Protein AF-A0A943WYJ2-F1 (afdb_monomer_lite)

Structure (mmCIF, N/CA/C/O backbone):
data_AF-A0A943WYJ2-F1
#
_entry.id   AF-A0A943WYJ2-F1
#
loop_
_atom_site.group_PDB
_atom_site.id
_atom_site.type_symbol
_atom_site.label_atom_id
_atom_site.label_alt_id
_atom_site.label_comp_id
_atom_site.label_asym_id
_atom_site.label_entity_id
_atom_site.label_seq_id
_atom_site.pdbx_PDB_ins_code
_atom_site.Cartn_x
_atom_site.Cartn_y
_atom_site.Cartn_z
_atom_site.occupancy
_atom_site.B_iso_or_equiv
_atom_site.auth_seq_id
_atom_site.auth_comp_id
_atom_site.auth_asym_id
_atom_site.auth_atom_id
_atom_site.pdbx_PDB_model_num
ATOM 1 N N . MET A 1 1 ? -5.911 17.038 9.824 1.00 40.72 1 MET A N 1
ATOM 2 C CA . MET A 1 1 ? -5.562 15.975 10.791 1.00 40.72 1 MET A CA 1
ATOM 3 C C . MET A 1 1 ? -5.492 14.666 10.031 1.00 40.72 1 MET A C 1
ATOM 5 O O . MET A 1 1 ? -6.515 14.237 9.517 1.00 40.72 1 MET A O 1
ATOM 9 N N . VAL A 1 2 ? -4.300 14.079 9.895 1.00 44.25 2 VAL A N 1
ATOM 10 C CA . VAL A 1 2 ? -4.160 12.683 9.454 1.00 44.25 2 VAL A CA 1
ATOM 11 C C . VAL A 1 2 ? -4.884 11.849 10.513 1.00 44.25 2 VAL A C 1
ATOM 13 O O . VAL A 1 2 ? -4.557 11.948 11.694 1.00 44.25 2 VAL A O 1
ATOM 16 N N . SER A 1 3 ? -5.961 11.172 10.121 1.00 51.03 3 SER A N 1
ATOM 17 C CA . SER A 1 3 ? -6.787 10.337 10.998 1.00 51.03 3 SER A CA 1
ATOM 18 C C . SER A 1 3 ? -5.890 9.410 11.816 1.00 51.03 3 SER A C 1
ATOM 20 O O . SER A 1 3 ? -5.075 8.698 11.230 1.00 51.03 3 SER A O 1
ATOM 22 N N . LYS A 1 4 ? -6.048 9.420 13.144 1.00 57.00 4 LYS A N 1
ATOM 23 C CA . LYS A 1 4 ? -5.250 8.668 14.134 1.00 57.00 4 LYS A CA 1
ATOM 24 C C . LYS A 1 4 ?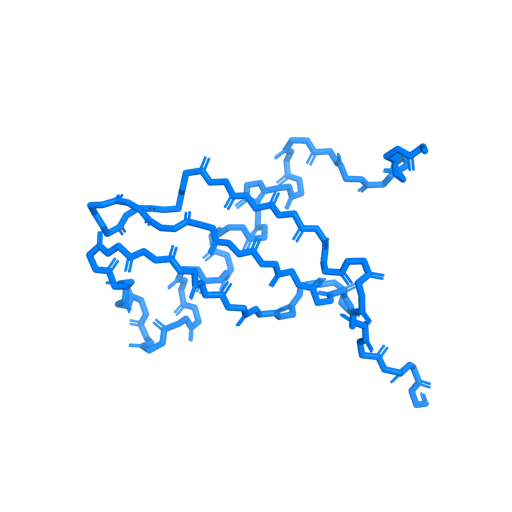 -5.183 7.144 13.903 1.00 57.00 4 LYS A C 1
ATOM 26 O O . LYS A 1 4 ? -4.442 6.473 14.607 1.00 57.00 4 LYS A O 1
ATOM 31 N N . ASP A 1 5 ? -5.900 6.623 12.910 1.00 72.00 5 ASP A N 1
ATOM 32 C CA . ASP A 1 5 ? -6.064 5.197 12.631 1.00 72.00 5 ASP A CA 1
ATOM 33 C C . ASP A 1 5 ? -5.144 4.633 11.534 1.00 72.00 5 ASP A C 1
ATOM 35 O O . ASP A 1 5 ? -5.160 3.426 11.308 1.00 72.00 5 ASP A O 1
ATOM 39 N N . TRP A 1 6 ? -4.348 5.455 10.839 1.00 78.75 6 TRP A N 1
ATOM 40 C CA . TRP A 1 6 ? -3.386 4.977 9.830 1.00 78.75 6 TRP A CA 1
ATOM 41 C C . TRP A 1 6 ? -1.973 4.899 10.412 1.00 78.75 6 TRP A C 1
ATOM 43 O O . TRP A 1 6 ? -1.185 5.838 10.309 1.00 78.75 6 TRP A O 1
ATOM 53 N N . THR A 1 7 ? -1.661 3.767 11.044 1.00 85.75 7 THR A N 1
ATOM 54 C CA . THR A 1 7 ? -0.305 3.436 11.503 1.00 85.75 7 THR A CA 1
ATOM 55 C C . THR A 1 7 ? 0.570 2.967 10.339 1.00 85.75 7 THR A C 1
ATOM 57 O O . THR A 1 7 ? 0.059 2.500 9.319 1.00 85.75 7 THR A O 1
ATOM 60 N N . THR A 1 8 ? 1.896 3.022 10.501 1.00 86.62 8 THR A N 1
ATOM 61 C CA . THR A 1 8 ? 2.852 2.475 9.520 1.00 86.62 8 THR A CA 1
ATOM 62 C C . THR A 1 8 ? 2.551 1.013 9.176 1.00 86.62 8 THR A C 1
ATOM 64 O O . THR A 1 8 ? 2.602 0.628 8.014 1.00 86.62 8 THR A O 1
ATOM 67 N N . GLU A 1 9 ? 2.157 0.204 10.160 1.00 89.00 9 GLU A N 1
ATOM 68 C CA . GLU A 1 9 ? 1.772 -1.195 9.942 1.00 89.00 9 GLU A CA 1
ATOM 69 C C . GLU A 1 9 ? 0.537 -1.324 9.045 1.00 89.00 9 GLU A C 1
ATOM 71 O O . GLU A 1 9 ? 0.535 -2.125 8.113 1.00 89.00 9 GLU A O 1
ATOM 76 N N . LYS A 1 10 ? -0.498 -0.499 9.265 1.00 87.88 10 LYS A N 1
ATOM 77 C CA . LYS A 1 10 ? -1.686 -0.478 8.398 1.00 87.88 10 LYS A CA 1
ATOM 78 C C . LYS A 1 10 ? -1.359 -0.011 6.984 1.00 87.88 10 LYS A C 1
ATOM 80 O O . LYS A 1 10 ? -1.903 -0.563 6.034 1.00 87.88 10 LYS A O 1
ATOM 85 N N . VAL A 1 11 ? -0.466 0.967 6.835 1.00 88.81 11 VAL A N 1
ATOM 86 C CA . VAL A 1 11 ? 0.039 1.434 5.532 1.00 88.81 11 VAL A CA 1
ATOM 87 C C . VAL A 1 11 ? 0.712 0.279 4.783 1.00 88.81 11 VAL A C 1
ATOM 89 O O . VAL A 1 11 ? 0.365 0.017 3.633 1.00 88.81 11 VAL A O 1
ATOM 92 N N . ILE A 1 12 ? 1.608 -0.461 5.442 1.00 90.88 12 ILE A N 1
ATOM 93 C CA . ILE A 1 12 ? 2.300 -1.617 4.850 1.00 90.88 12 ILE A CA 1
ATOM 94 C C . ILE A 1 12 ? 1.306 -2.732 4.500 1.00 90.88 12 ILE A C 1
ATOM 96 O O . ILE A 1 12 ? 1.336 -3.262 3.390 1.00 90.88 12 ILE A O 1
ATOM 100 N N . ALA A 1 13 ? 0.391 -3.070 5.411 1.00 92.25 13 ALA A N 1
ATOM 101 C CA . ALA A 1 13 ? -0.620 -4.097 5.176 1.00 92.25 13 ALA A CA 1
ATOM 102 C C . ALA A 1 13 ? -1.543 -3.739 4.000 1.00 92.25 13 ALA A C 1
ATOM 104 O O . ALA A 1 13 ? -1.814 -4.585 3.147 1.00 92.25 13 ALA A O 1
ATOM 105 N N . ALA A 1 14 ? -1.966 -2.476 3.906 1.00 92.12 14 ALA A N 1
ATOM 106 C CA . ALA A 1 14 ? -2.755 -1.977 2.789 1.00 92.12 14 ALA A CA 1
ATOM 107 C C . ALA A 1 14 ? -1.975 -2.030 1.467 1.00 92.12 14 ALA A C 1
ATOM 109 O O . ALA A 1 14 ? -2.538 -2.445 0.456 1.00 92.12 14 ALA A O 1
ATOM 110 N N . ALA A 1 15 ? -0.688 -1.668 1.466 1.00 92.06 15 ALA A N 1
ATOM 111 C CA . ALA A 1 15 ? 0.163 -1.770 0.282 1.00 92.06 15 ALA A CA 1
ATOM 112 C C . ALA A 1 15 ? 0.297 -3.226 -0.189 1.00 92.06 15 ALA A C 1
ATOM 114 O O . ALA A 1 15 ? 0.037 -3.509 -1.356 1.00 92.06 15 ALA A O 1
ATOM 115 N N . ASN A 1 16 ? 0.597 -4.160 0.716 1.00 92.69 16 ASN A N 1
ATOM 116 C CA . ASN A 1 16 ? 0.696 -5.588 0.396 1.00 92.69 16 ASN A CA 1
ATOM 117 C C . ASN A 1 16 ? -0.627 -6.155 -0.134 1.00 92.69 16 ASN A C 1
ATOM 119 O O . ASN A 1 16 ? -0.633 -6.898 -1.112 1.00 92.69 16 ASN A O 1
ATOM 123 N N . HIS A 1 17 ? -1.751 -5.773 0.480 1.00 92.88 17 HIS A N 1
ATOM 124 C CA . HIS A 1 17 ? -3.084 -6.165 0.027 1.00 92.88 17 HIS A CA 1
ATOM 125 C C . HIS A 1 17 ? -3.405 -5.624 -1.372 1.00 92.88 17 HIS A C 1
ATOM 127 O O . HIS A 1 17 ? -3.957 -6.338 -2.207 1.00 92.88 17 HIS A O 1
ATOM 133 N N . LEU A 1 18 ? -3.066 -4.361 -1.651 1.00 92.00 18 LEU A N 1
ATOM 134 C CA . LEU A 1 18 ? -3.253 -3.776 -2.979 1.00 92.00 18 LEU A CA 1
ATOM 135 C C . LEU A 1 18 ? -2.350 -4.444 -4.013 1.00 92.00 18 LEU A C 1
ATOM 137 O O . LEU A 1 18 ? -2.819 -4.744 -5.108 1.00 92.00 18 LEU A O 1
ATOM 141 N N . ALA A 1 19 ? -1.086 -4.686 -3.671 1.00 91.31 19 ALA A N 1
ATOM 142 C CA . ALA A 1 19 ? -0.129 -5.332 -4.554 1.00 91.31 19 ALA A CA 1
ATOM 143 C C . ALA A 1 19 ? -0.599 -6.734 -4.952 1.00 91.31 19 ALA A C 1
ATOM 145 O O . ALA A 1 19 ? -0.630 -7.034 -6.141 1.00 91.31 19 ALA A O 1
ATOM 146 N N . SER A 1 20 ? -1.049 -7.555 -3.997 1.00 90.44 20 SER A N 1
ATOM 147 C CA . SER A 1 20 ? -1.526 -8.914 -4.281 1.00 90.44 20 SER A CA 1
ATOM 148 C C . SER A 1 20 ? -2.832 -8.944 -5.082 1.00 90.44 20 SER A C 1
ATOM 150 O O . SER A 1 20 ? -3.004 -9.804 -5.947 1.00 90.44 20 SER A O 1
ATOM 152 N N . ASN A 1 21 ? -3.736 -7.989 -4.846 1.00 86.81 21 ASN A N 1
ATOM 153 C CA . ASN A 1 21 ? -5.041 -7.949 -5.510 1.00 86.81 21 ASN A CA 1
ATOM 154 C C . ASN A 1 21 ? -5.027 -7.247 -6.873 1.00 86.81 21 ASN A C 1
ATOM 156 O O . ASN A 1 21 ? -5.924 -7.476 -7.687 1.00 86.81 21 ASN A O 1
ATOM 160 N N . HIS A 1 22 ? -4.042 -6.395 -7.156 1.00 86.44 22 HIS A N 1
ATOM 161 C CA . HIS A 1 22 ? -3.975 -5.695 -8.433 1.00 86.44 22 HIS A CA 1
ATOM 162 C C . HIS A 1 22 ? -3.516 -6.646 -9.545 1.00 86.44 22 HIS A C 1
ATOM 164 O O . HIS A 1 22 ? -2.367 -7.083 -9.566 1.00 86.44 22 HIS A O 1
ATOM 170 N N . ASN A 1 23 ? -4.425 -6.986 -10.467 1.00 82.38 23 ASN A N 1
ATOM 171 C CA . ASN A 1 23 ? -4.165 -7.866 -1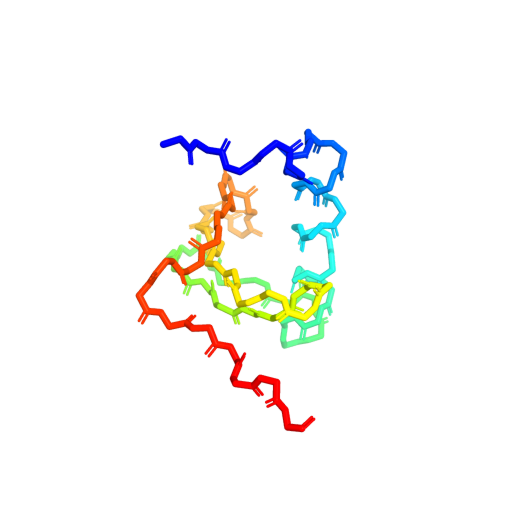1.616 1.00 82.38 23 ASN A CA 1
ATOM 172 C C . ASN A 1 23 ? -3.434 -9.178 -11.248 1.00 82.38 23 ASN A C 1
ATOM 174 O O . ASN A 1 23 ? -2.596 -9.662 -12.010 1.00 82.38 23 ASN A O 1
ATOM 178 N N . GLY A 1 24 ? -3.732 -9.736 -10.067 1.00 80.94 24 GLY A N 1
ATOM 179 C CA . GLY A 1 24 ? -3.097 -10.956 -9.559 1.00 80.94 24 GLY A CA 1
ATOM 180 C C . GLY A 1 24 ? -1.620 -10.793 -9.182 1.00 80.94 24 GLY A C 1
ATOM 181 O O . GLY A 1 24 ? -0.828 -11.687 -9.467 1.00 80.94 24 GLY A O 1
ATOM 182 N N . GLY A 1 25 ? -1.231 -9.657 -8.596 1.00 82.81 25 GLY A N 1
ATOM 183 C CA . GLY A 1 25 ? 0.148 -9.400 -8.161 1.00 82.81 25 GLY A CA 1
ATOM 184 C C . GLY A 1 25 ? 0.977 -8.538 -9.115 1.00 82.81 25 GLY A C 1
ATOM 185 O O . GLY A 1 25 ? 2.145 -8.276 -8.841 1.00 82.81 25 GLY A O 1
ATOM 186 N N . LYS A 1 26 ? 0.414 -8.119 -10.254 1.00 87.50 26 LYS A N 1
ATOM 187 C CA . LYS A 1 26 ? 1.148 -7.395 -11.301 1.00 87.50 26 LYS A CA 1
ATOM 188 C C . LYS A 1 26 ? 0.903 -5.902 -11.200 1.00 87.50 26 LYS A C 1
ATOM 190 O O . LYS A 1 26 ? -0.098 -5.396 -11.708 1.00 87.50 26 LYS A O 1
ATOM 195 N N . LEU A 1 27 ? 1.845 -5.210 -10.575 1.00 91.44 27 LEU A N 1
ATOM 196 C CA . LEU A 1 27 ? 1.862 -3.757 -10.491 1.00 91.44 27 LEU A CA 1
ATOM 197 C C . LEU A 1 27 ? 2.360 -3.120 -11.802 1.00 91.44 27 LEU A C 1
ATOM 199 O O . LEU A 1 27 ? 3.201 -3.702 -12.487 1.00 91.44 27 LEU A O 1
ATOM 203 N N . PRO A 1 28 ? 1.842 -1.938 -12.181 1.00 92.69 28 PRO A N 1
ATOM 204 C CA . PRO A 1 28 ? 2.364 -1.196 -13.324 1.00 92.69 28 PRO A CA 1
ATOM 205 C C . PRO A 1 28 ? 3.782 -0.681 -13.043 1.00 92.69 28 PRO A C 1
ATOM 207 O O . PRO A 1 28 ? 4.129 -0.402 -11.903 1.00 92.69 28 PRO A O 1
ATOM 210 N N . GLU A 1 29 ? 4.578 -0.441 -14.085 1.00 93.81 29 GLU A N 1
ATOM 211 C CA . GLU A 1 29 ? 5.926 0.139 -13.935 1.00 93.81 29 GLU A CA 1
ATOM 212 C C . GLU A 1 29 ? 5.916 1.504 -13.236 1.00 93.81 29 GLU A C 1
ATOM 214 O O . GLU A 1 29 ? 6.832 1.848 -12.499 1.00 93.81 29 GLU A O 1
ATOM 219 N N . LYS A 1 30 ? 4.877 2.310 -13.457 1.00 95.81 30 LYS A N 1
ATOM 220 C CA . LYS A 1 30 ? 4.718 3.620 -12.825 1.00 95.81 30 LYS A CA 1
ATOM 221 C C . LYS A 1 30 ? 3.263 4.058 -12.828 1.00 95.81 30 LYS A C 1
ATOM 223 O O . LYS A 1 30 ? 2.499 3.671 -13.712 1.00 95.81 30 LYS A O 1
ATOM 228 N N . GLY A 1 31 ? 2.904 4.931 -11.893 1.00 94.75 31 GLY A N 1
ATOM 229 C CA . GLY A 1 31 ? 1.615 5.621 -11.877 1.00 94.75 31 GLY A CA 1
ATOM 230 C C . GLY A 1 31 ? 0.893 5.471 -10.549 1.00 94.75 31 GLY A C 1
ATOM 231 O O . GLY A 1 31 ? 1.519 5.394 -9.495 1.00 94.75 31 GLY A O 1
ATOM 232 N N . THR A 1 32 ? -0.434 5.459 -10.594 1.00 94.00 32 THR A N 1
ATOM 233 C CA . THR A 1 32 ? -1.275 5.271 -9.413 1.00 94.00 32 THR A CA 1
ATOM 234 C C . THR A 1 32 ? -2.256 4.136 -9.633 1.00 94.00 32 THR A C 1
ATOM 236 O O . THR A 1 32 ? -2.867 4.006 -10.693 1.00 94.00 32 THR A O 1
ATOM 239 N N . ILE A 1 33 ? -2.429 3.326 -8.597 1.00 93.31 33 ILE A N 1
ATOM 240 C CA . ILE A 1 33 ? -3.490 2.332 -8.513 1.00 93.31 33 ILE A CA 1
ATOM 241 C C . ILE A 1 33 ? -4.423 2.713 -7.371 1.00 93.31 33 ILE A C 1
ATOM 243 O O . ILE A 1 33 ? -4.030 3.383 -6.414 1.00 93.31 33 ILE A O 1
ATOM 247 N N . THR A 1 34 ? -5.676 2.289 -7.463 1.00 92.06 34 THR A N 1
ATOM 248 C CA . THR A 1 34 ? -6.652 2.505 -6.395 1.00 92.06 34 THR A CA 1
ATOM 249 C C . THR A 1 34 ? -7.238 1.182 -5.960 1.00 92.06 34 THR A C 1
ATOM 251 O O . THR A 1 34 ? -7.536 0.340 -6.805 1.00 92.06 34 THR A O 1
ATOM 254 N N . GLY A 1 35 ? -7.457 1.032 -4.663 1.00 90.44 35 GLY A N 1
ATOM 255 C CA . GLY A 1 35 ? -8.086 -0.145 -4.083 1.00 90.44 35 GLY A CA 1
ATOM 256 C C . GLY A 1 35 ? -8.922 0.222 -2.870 1.00 90.44 35 GLY A C 1
ATOM 257 O O . GLY A 1 35 ? -9.057 1.395 -2.515 1.00 90.44 35 GLY A O 1
ATOM 258 N N . THR A 1 36 ? -9.486 -0.791 -2.229 1.00 90.69 36 THR A N 1
ATOM 259 C 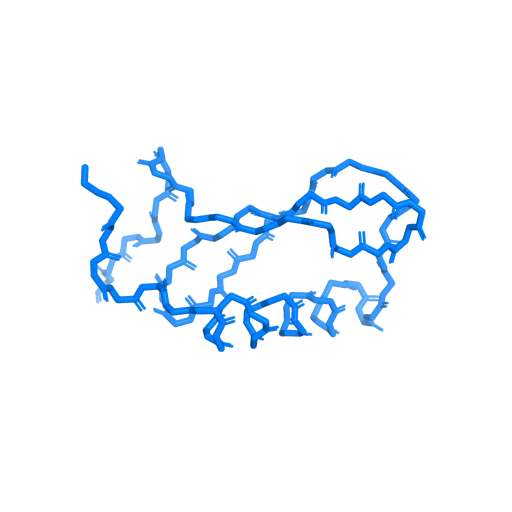CA . THR A 1 36 ? -10.178 -0.643 -0.951 1.00 90.69 36 THR A CA 1
ATOM 260 C C . THR A 1 36 ? -9.492 -1.536 0.067 1.00 90.69 36 THR A C 1
ATOM 262 O O . THR A 1 36 ? -9.264 -2.709 -0.204 1.00 90.69 36 THR A O 1
ATOM 265 N N . TYR A 1 37 ? -9.160 -0.976 1.223 1.00 90.00 37 TYR A N 1
ATOM 266 C CA . TYR A 1 37 ? -8.588 -1.687 2.356 1.00 90.00 37 TYR A CA 1
ATOM 267 C C . TYR A 1 37 ? -9.321 -1.246 3.619 1.00 90.00 37 TYR A C 1
ATOM 269 O O . TYR A 1 37 ? -9.493 -0.048 3.832 1.00 90.00 37 TYR A O 1
ATOM 277 N N . ASP A 1 38 ? -9.780 -2.199 4.432 1.00 88.25 38 ASP A N 1
ATOM 278 C CA . ASP A 1 38 ? -10.495 -1.910 5.688 1.00 88.25 38 ASP A CA 1
ATOM 279 C C . ASP A 1 38 ? -11.715 -0.974 5.490 1.00 88.25 38 ASP A C 1
ATOM 281 O O . ASP A 1 38 ? -11.968 -0.045 6.252 1.00 88.25 38 ASP A O 1
ATOM 285 N N . GLY A 1 39 ? -12.438 -1.153 4.375 1.00 86.12 39 GLY A N 1
ATOM 286 C CA . GLY A 1 39 ? -13.579 -0.307 3.994 1.00 86.12 39 GLY A CA 1
ATOM 287 C C . GLY A 1 39 ? -13.219 1.109 3.518 1.00 86.12 39 GLY A C 1
ATOM 288 O O . GLY A 1 39 ? -14.110 1.866 3.139 1.00 86.12 39 GLY A O 1
ATOM 289 N N . VAL A 1 40 ? -11.932 1.461 3.482 1.00 87.88 40 VAL A N 1
ATOM 290 C CA . VAL A 1 40 ? -11.423 2.760 3.031 1.00 87.88 40 VAL A CA 1
ATOM 291 C C . VAL A 1 40 ? -10.872 2.627 1.617 1.00 87.88 40 VAL A C 1
ATOM 293 O O . VAL A 1 40 ? -10.064 1.746 1.325 1.00 87.88 40 VAL A O 1
ATOM 296 N N . ARG A 1 41 ? -11.280 3.518 0.711 1.00 90.06 41 ARG A N 1
ATOM 297 C CA . ARG A 1 41 ? -10.629 3.633 -0.599 1.00 90.06 41 ARG A CA 1
ATOM 298 C C . ARG A 1 41 ? -9.265 4.282 -0.412 1.00 90.06 41 ARG A C 1
ATOM 300 O O . ARG A 1 41 ? -9.159 5.345 0.198 1.00 90.06 41 ARG A O 1
ATOM 307 N N . VAL A 1 42 ? -8.242 3.651 -0.963 1.00 91.75 42 VAL A N 1
ATOM 308 C CA . VAL A 1 42 ? -6.847 4.078 -0.890 1.00 91.75 42 VAL A CA 1
ATOM 309 C C . VAL A 1 42 ? -6.270 4.236 -2.289 1.00 91.75 42 VAL A C 1
ATOM 311 O O . VAL A 1 42 ? -6.644 3.516 -3.220 1.00 91.75 42 VAL A O 1
ATOM 314 N N . ILE A 1 43 ? -5.360 5.192 -2.428 1.00 92.50 43 ILE A N 1
ATOM 315 C CA . ILE A 1 43 ? -4.564 5.426 -3.628 1.00 92.50 43 ILE A CA 1
ATOM 316 C C . ILE A 1 43 ? -3.134 5.019 -3.290 1.00 92.50 43 ILE A C 1
ATOM 318 O O . ILE A 1 43 ? -2.579 5.506 -2.306 1.00 92.50 43 ILE A O 1
ATOM 322 N N . ALA A 1 44 ? -2.546 4.143 -4.101 1.00 93.88 44 ALA A N 1
ATOM 323 C CA . ALA A 1 44 ? -1.143 3.769 -4.007 1.00 93.88 44 ALA A CA 1
ATOM 324 C C . ALA A 1 44 ? -0.377 4.297 -5.224 1.00 93.88 44 ALA A C 1
ATOM 326 O O . ALA A 1 44 ? -0.814 4.133 -6.365 1.00 93.88 44 ALA A O 1
ATOM 327 N N . GLN A 1 45 ? 0.759 4.940 -4.977 1.00 95.38 45 GLN A N 1
ATOM 328 C CA . GLN A 1 45 ? 1.690 5.376 -6.006 1.00 95.38 45 GLN A CA 1
ATOM 329 C C . GLN A 1 45 ? 2.716 4.277 -6.250 1.00 95.38 45 GLN A C 1
ATOM 331 O O . GLN A 1 45 ? 3.328 3.772 -5.309 1.00 95.38 45 GLN A O 1
ATOM 336 N N . VAL A 1 46 ? 2.892 3.934 -7.518 1.00 95.31 46 VAL A N 1
ATOM 337 C CA . VAL A 1 46 ? 3.778 2.870 -7.969 1.00 95.31 46 VAL A CA 1
ATOM 338 C C . VAL A 1 46 ? 4.939 3.476 -8.746 1.00 95.31 46 VAL A C 1
ATOM 340 O O . VAL A 1 46 ? 4.739 4.374 -9.572 1.00 95.31 46 VAL A O 1
ATOM 343 N N . ASN A 1 47 ? 6.144 2.987 -8.480 1.00 95.06 47 ASN A N 1
ATOM 344 C CA . ASN A 1 47 ? 7.360 3.334 -9.198 1.00 95.06 47 ASN A CA 1
ATOM 345 C C . ASN A 1 47 ? 8.253 2.095 -9.328 1.00 95.06 47 ASN A C 1
ATOM 347 O O . ASN A 1 47 ? 8.499 1.421 -8.336 1.00 95.06 47 ASN A O 1
ATOM 351 N N . HIS A 1 48 ? 8.714 1.802 -10.543 1.00 93.69 48 HIS A N 1
ATOM 352 C CA . HIS A 1 48 ? 9.452 0.586 -10.906 1.00 93.69 48 HIS A CA 1
ATOM 353 C C . HIS A 1 48 ? 8.784 -0.710 -10.421 1.00 93.69 48 HIS A C 1
ATOM 355 O O . HIS A 1 48 ? 9.439 -1.600 -9.889 1.00 93.69 48 HIS A O 1
ATOM 361 N N . GLY A 1 49 ? 7.457 -0.797 -10.561 1.00 91.06 49 GLY A N 1
ATOM 362 C CA . GLY A 1 49 ? 6.695 -1.976 -10.140 1.00 91.06 49 GLY A CA 1
ATOM 363 C C . GLY A 1 49 ? 6.515 -2.121 -8.624 1.00 91.06 49 GLY A C 1
ATOM 364 O O . GLY A 1 49 ? 5.955 -3.119 -8.183 1.00 91.06 49 GLY A O 1
ATOM 365 N N . GLU A 1 50 ? 6.924 -1.132 -7.824 1.00 90.56 50 GLU A N 1
ATOM 366 C CA . GLU A 1 50 ? 6.814 -1.153 -6.363 1.00 90.56 50 GLU A CA 1
ATOM 367 C C . GLU A 1 50 ? 5.914 -0.031 -5.840 1.00 90.56 50 GLU A C 1
ATOM 369 O O . GLU A 1 50 ? 5.913 1.087 -6.360 1.00 90.56 50 GLU A O 1
ATOM 374 N N . ILE A 1 51 ? 5.150 -0.303 -4.778 1.00 93.56 51 ILE A N 1
ATOM 375 C CA . ILE A 1 51 ? 4.366 0.733 -4.094 1.00 93.56 51 ILE A CA 1
ATOM 376 C C . ILE A 1 51 ? 5.306 1.559 -3.215 1.00 93.56 51 ILE A C 1
ATOM 378 O O . ILE A 1 51 ? 5.824 1.071 -2.216 1.00 93.56 51 ILE A O 1
ATOM 382 N N . VAL A 1 52 ? 5.468 2.836 -3.558 1.00 93.44 52 VAL A N 1
ATOM 383 C CA . VAL A 1 52 ? 6.328 3.781 -2.824 1.00 93.44 52 VAL A CA 1
ATOM 384 C C . VAL A 1 52 ? 5.549 4.679 -1.864 1.00 93.44 52 VAL A C 1
ATOM 386 O O . VAL A 1 52 ? 6.126 5.303 -0.978 1.00 93.44 52 VAL A O 1
ATOM 389 N N . SER A 1 53 ? 4.230 4.776 -2.035 1.00 91.12 53 SER A N 1
ATOM 390 C CA . SER A 1 53 ? 3.359 5.552 -1.152 1.00 91.12 53 SER A CA 1
ATOM 391 C C . SER A 1 53 ? 1.928 5.043 -1.220 1.00 91.12 53 SER A C 1
ATOM 393 O O . SER A 1 53 ? 1.473 4.609 -2.278 1.00 91.12 53 SER A O 1
ATOM 395 N N . ILE A 1 54 ? 1.201 5.129 -0.110 1.00 91.44 54 ILE A N 1
ATOM 396 C CA . ILE A 1 54 ? -0.228 4.837 -0.047 1.00 91.44 54 ILE A CA 1
ATOM 397 C C . ILE A 1 54 ? -0.910 5.812 0.905 1.00 91.44 54 ILE A C 1
ATOM 399 O O . ILE A 1 54 ? -0.378 6.147 1.963 1.00 91.44 54 ILE A O 1
ATOM 403 N N . TYR A 1 55 ? -2.088 6.288 0.517 1.00 87.50 55 TYR A N 1
ATOM 404 C CA . TYR A 1 55 ? -2.874 7.209 1.326 1.00 87.50 55 TYR A CA 1
ATOM 405 C C . TYR A 1 55 ? -4.379 7.036 1.080 1.00 87.50 55 TYR A C 1
ATOM 407 O O . TYR A 1 55 ? -4.793 6.603 -0.001 1.00 87.50 55 TYR A O 1
ATOM 415 N N . PRO A 1 56 ? -5.225 7.381 2.066 1.00 88.00 56 PRO A N 1
ATOM 416 C CA . PRO A 1 56 ? -6.673 7.387 1.891 1.00 88.00 56 PRO A CA 1
ATOM 417 C C . PRO A 1 56 ? -7.105 8.373 0.803 1.00 88.00 56 P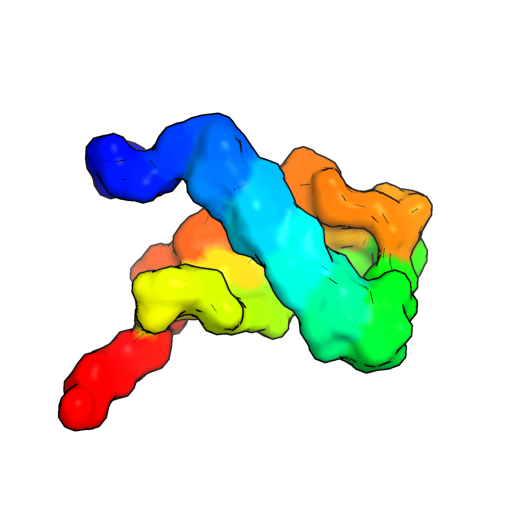RO A C 1
ATOM 419 O O . PRO A 1 56 ? -6.662 9.523 0.773 1.00 88.00 56 PRO A O 1
ATOM 422 N N . ASP A 1 57 ? -8.023 7.950 -0.062 1.00 87.62 57 ASP A N 1
ATOM 423 C CA . ASP A 1 57 ? -8.654 8.822 -1.050 1.00 87.62 57 ASP A CA 1
ATOM 424 C C . ASP A 1 57 ? -9.658 9.754 -0.354 1.00 87.62 57 ASP A C 1
ATOM 426 O O . ASP A 1 57 ? -10.844 9.454 -0.226 1.00 87.62 57 ASP A O 1
ATOM 430 N N . ALA A 1 58 ? -9.193 10.904 0.129 1.00 76.69 58 ALA A N 1
ATOM 431 C CA . ALA A 1 58 ? -10.042 11.857 0.849 1.00 76.69 58 ALA A CA 1
ATOM 432 C C . ALA A 1 58 ? -11.198 12.430 0.001 1.00 76.69 58 ALA A C 1
ATOM 434 O O . ALA A 1 58 ? -12.121 13.024 0.554 1.00 76.69 58 ALA A O 1
ATOM 435 N N . LYS A 1 59 ? -11.159 12.277 -1.332 1.00 76.56 59 LYS A N 1
ATOM 436 C CA . LYS A 1 59 ? -12.173 12.813 -2.252 1.00 76.56 59 LYS A CA 1
ATOM 437 C C . LYS A 1 59 ? -13.260 11.798 -2.585 1.00 76.56 59 LYS A C 1
ATOM 439 O O . LYS A 1 59 ? -14.374 12.189 -2.924 1.00 76.56 59 LYS A O 1
ATOM 444 N N . LYS A 1 60 ? -12.946 10.504 -2.517 1.00 75.94 60 LYS A N 1
ATOM 445 C CA . LYS A 1 60 ? -13.876 9.425 -2.843 1.00 75.94 60 LYS A CA 1
ATOM 446 C C . LYS A 1 60 ? -13.700 8.300 -1.836 1.00 75.94 60 LYS A C 1
ATOM 448 O O . LYS A 1 60 ? -12.678 7.634 -1.825 1.00 75.94 60 LYS A O 1
ATOM 453 N N . GLN A 1 61 ? -14.715 8.053 -1.019 1.00 83.44 61 GLN A N 1
ATOM 454 C CA . GLN A 1 61 ? -14.771 6.887 -0.138 1.00 83.44 61 GLN A CA 1
ATOM 455 C C . GLN A 1 61 ? -15.943 5.992 -0.544 1.00 83.44 61 GLN A C 1
ATOM 457 O O . GLN A 1 61 ? -16.934 6.507 -1.070 1.00 83.44 61 GLN A O 1
ATOM 462 N N . PRO A 1 62 ? -15.849 4.663 -0.361 1.00 74.94 62 PRO A N 1
ATOM 463 C CA . PRO A 1 62 ? -16.993 3.788 -0.555 1.00 74.94 62 PRO A CA 1
ATOM 464 C C . PRO A 1 62 ? -18.086 4.217 0.425 1.00 74.94 62 PRO A C 1
ATOM 466 O O . PRO A 1 62 ? -17.835 4.361 1.621 1.00 74.94 62 PRO A O 1
ATOM 469 N N . SER A 1 63 ? -19.295 4.460 -0.071 1.00 68.62 63 SER A N 1
ATOM 470 C CA . SER A 1 63 ? -20.431 4.722 0.807 1.00 68.62 63 SER A CA 1
ATOM 471 C C . SER A 1 63 ? -20.711 3.453 1.611 1.00 68.62 63 SER A C 1
ATOM 473 O O . SER A 1 63 ? -20.896 2.390 1.016 1.00 68.62 63 SER A O 1
ATOM 475 N N . LYS A 1 64 ? -20.728 3.549 2.948 1.00 58.00 64 LYS A N 1
ATOM 476 C CA . LYS A 1 64 ? -21.260 2.467 3.786 1.00 58.00 64 LYS A CA 1
ATOM 477 C C . LYS A 1 64 ? -22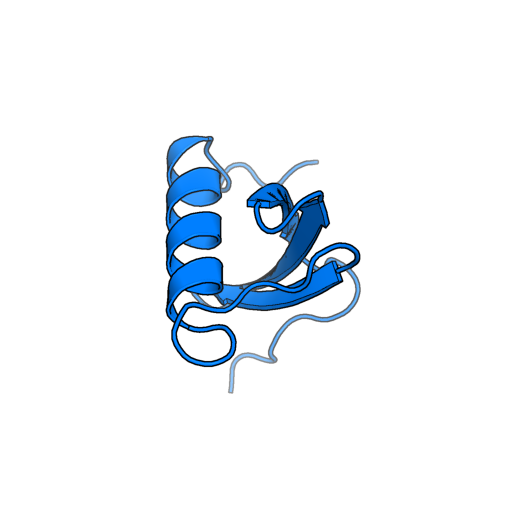.717 2.261 3.371 1.00 58.00 64 LYS A C 1
ATOM 479 O O . LYS A 1 64 ? -23.504 3.203 3.454 1.00 58.00 64 LYS A O 1
ATOM 484 N N . LYS A 1 65 ? -23.013 1.083 2.831 1.00 50.16 65 LYS A N 1
ATOM 485 C CA . LYS A 1 65 ? -24.375 0.649 2.528 1.00 50.16 65 LYS A CA 1
ATOM 486 C C . LYS A 1 65 ? -25.013 0.070 3.780 1.00 50.16 65 LYS A C 1
ATOM 488 O O . LYS A 1 65 ? -24.252 -0.523 4.578 1.00 50.16 65 LYS A O 1
#

F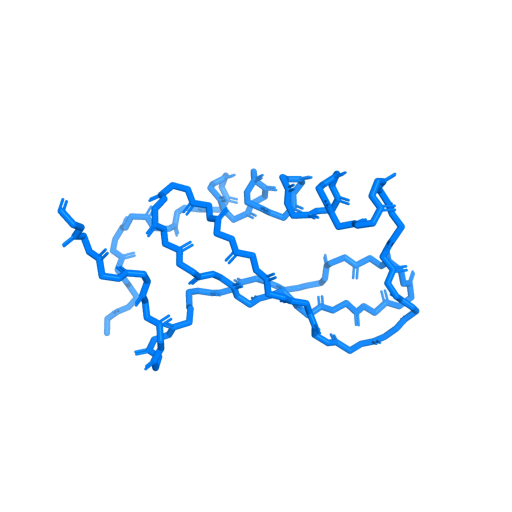oldseek 3Di:
DQPPPDDPVNFVVVQVVCCCPPVRNFADQFDWDWDADPQFIKIFTHHRRGGPGMDTPPPDGPPDD

Secondary structure (DSSP, 8-state):
---TT--HHHHHHHHHHHHHHGGGT---SEEEEEEEETTEEEEEEEETTEEEEEEE-TT------

Radius of gyration: 11.6 Å; chains: 1; bounding box: 34×27×28 Å

pLDDT: mean 84.97, std 12.66, range [40.72, 95.81]

Sequence (65 aa):
MVSKDWTTEKVIAAANHLASNHNGGKLPEKGTITGTYDGVRVIAQVNHGEIVSIYPDAKKQPSKK